Protein AF-A0A2V8IUY5-F1 (afdb_monomer)

Solvent-accessible surface area (backbone atoms only — not comparable to full-atom values): 7326 Å² total; per-residue (Å²): 139,86,82,85,80,84,82,80,78,82,80,80,78,81,75,78,75,78,67,73,81,77,71,62,91,75,70,28,69,65,61,50,50,18,51,54,32,40,75,74,61,25,23,62,63,15,31,58,51,40,50,48,51,54,55,51,47,74,69,44,96,63,40,82,79,41,51,52,53,85,43,45,72,60,49,59,52,47,42,54,53,26,52,52,52,39,51,47,53,52,51,51,45,51,55,34,48,51,52,47,75,44,100,60,58,69,72,59,32,52,53,28,49,54,52,44,50,49,55,47,59,51,73,103

pLDDT: mean 84.73, std 16.46, range [41.88, 97.94]

Nearest PDB structures (foldseek):
  7udc-assembly1_B  TM=4.310E-01  e=6.686E+00  Rattus norvegicus
  6new-assembly1_A  TM=4.249E-01  e=5.987E+00  Homo sapiens

Mean predicted aligned error: 11.83 Å

Secondary structure (DSSP, 8-state):
-PPPPP------------------S---HHHHHHHHHHHTT-HHHHHHHHHHHHHHHHT-SSGGGSGGGGGHHHHHHHHHHHHHHHHHHHHHHHHHHHHHHSS--HHHHHHHHHHHHHHHHHT-

Structure (mmCIF, N/CA/C/O backbone):
data_AF-A0A2V8IUY5-F1
#
_entry.id   AF-A0A2V8IUY5-F1
#
loop_
_atom_site.group_PDB
_atom_site.id
_atom_site.type_symbol
_atom_site.label_atom_id
_atom_site.label_alt_id
_atom_site.label_comp_id
_atom_site.label_asym_id
_atom_site.label_entity_id
_atom_site.label_seq_id
_atom_site.pdbx_PDB_ins_code
_atom_site.Cartn_x
_atom_site.Cartn_y
_atom_site.Cartn_z
_atom_site.occupancy
_atom_site.B_iso_or_equiv
_atom_site.auth_seq_id
_atom_site.auth_comp_id
_atom_site.auth_asym_id
_atom_site.auth_atom_id
_atom_site.pdbx_PDB_model_num
ATOM 1 N N . MET A 1 1 ? 37.165 -8.315 61.642 1.00 41.88 1 MET A N 1
ATOM 2 C CA . MET A 1 1 ? 37.738 -8.155 60.287 1.00 41.88 1 MET A CA 1
ATOM 3 C C . MET A 1 1 ? 36.641 -8.475 59.278 1.00 41.88 1 MET A C 1
ATOM 5 O O . MET A 1 1 ? 36.201 -9.613 59.228 1.00 41.88 1 MET A O 1
ATOM 9 N N . ARG A 1 2 ? 36.092 -7.460 58.594 1.00 44.38 2 ARG A N 1
ATOM 10 C CA . ARG A 1 2 ? 34.993 -7.596 57.619 1.00 44.38 2 ARG A CA 1
ATOM 11 C C . ARG A 1 2 ? 35.588 -7.549 56.211 1.00 44.38 2 ARG A C 1
ATOM 13 O O . ARG A 1 2 ? 36.216 -6.560 55.856 1.00 44.38 2 ARG A O 1
ATOM 20 N N . THR A 1 3 ? 35.414 -8.615 55.441 1.00 48.47 3 THR A N 1
ATOM 21 C CA . THR A 1 3 ? 35.823 -8.717 54.032 1.00 48.47 3 THR A CA 1
ATOM 22 C C . THR A 1 3 ? 34.779 -8.049 53.126 1.00 48.47 3 THR A C 1
ATOM 24 O O . THR A 1 3 ? 33.597 -8.390 53.251 1.00 48.47 3 THR A O 1
ATOM 27 N N . PRO A 1 4 ? 35.149 -7.135 52.213 1.00 56.50 4 PRO A N 1
ATOM 28 C CA . PRO A 1 4 ? 34.205 -6.556 51.263 1.00 56.50 4 PRO A CA 1
ATOM 29 C C . PRO A 1 4 ? 33.989 -7.501 50.070 1.00 56.50 4 PRO A C 1
ATOM 31 O O . PRO A 1 4 ? 34.943 -8.009 49.485 1.00 56.50 4 PRO A O 1
ATOM 34 N N . ARG A 1 5 ? 32.724 -7.742 49.708 1.00 58.31 5 ARG A N 1
ATOM 35 C CA . ARG A 1 5 ? 32.342 -8.409 48.452 1.00 58.31 5 ARG A CA 1
ATOM 36 C C . ARG A 1 5 ? 32.335 -7.363 47.328 1.00 58.31 5 ARG A C 1
ATOM 38 O O . ARG A 1 5 ? 31.675 -6.341 47.513 1.00 58.31 5 ARG A O 1
ATOM 45 N N . PRO A 1 6 ? 33.006 -7.580 46.184 1.00 53.72 6 PRO A N 1
ATOM 46 C CA . PRO A 1 6 ? 32.884 -6.673 45.053 1.00 53.72 6 PRO A CA 1
ATOM 47 C C . PRO A 1 6 ? 31.547 -6.919 44.341 1.00 53.72 6 PRO A C 1
ATOM 49 O O . PRO A 1 6 ? 31.244 -8.032 43.914 1.00 53.72 6 PRO A O 1
ATOM 52 N N . LEU A 1 7 ? 30.734 -5.868 44.247 1.00 55.19 7 LEU A N 1
ATOM 53 C CA . LEU A 1 7 ? 29.552 -5.812 43.393 1.00 55.19 7 LEU A CA 1
ATOM 54 C C . LEU A 1 7 ? 30.027 -5.801 41.936 1.00 55.19 7 LEU A C 1
ATOM 56 O O . LEU A 1 7 ? 30.515 -4.786 41.445 1.00 55.19 7 LEU A O 1
ATOM 60 N N . ILE A 1 8 ? 29.911 -6.937 41.252 1.00 55.06 8 ILE A N 1
ATOM 61 C CA . ILE A 1 8 ? 30.069 -7.006 39.800 1.00 55.06 8 ILE A CA 1
ATOM 62 C C . ILE A 1 8 ? 28.773 -6.454 39.200 1.00 55.06 8 ILE A C 1
ATOM 64 O O . ILE A 1 8 ? 27.743 -7.125 39.193 1.00 55.06 8 ILE A O 1
ATOM 68 N N . GLY A 1 9 ? 28.816 -5.195 38.764 1.00 52.03 9 GLY A N 1
ATOM 69 C CA . GLY A 1 9 ? 27.762 -4.586 37.962 1.00 52.03 9 GLY A CA 1
ATOM 70 C C . GLY A 1 9 ? 27.720 -5.252 36.590 1.00 52.03 9 GLY A C 1
ATOM 71 O O . GLY A 1 9 ? 28.684 -5.185 35.832 1.00 52.03 9 GLY A O 1
ATOM 72 N N . LEU A 1 10 ? 26.613 -5.926 36.290 1.00 51.91 10 LEU A N 1
ATOM 73 C CA . LEU A 1 10 ? 26.347 -6.523 34.989 1.00 51.91 10 LEU A CA 1
ATOM 74 C C . LEU A 1 10 ? 25.885 -5.416 34.029 1.00 51.91 10 LEU A C 1
ATOM 76 O O . LEU A 1 10 ? 24.712 -5.048 34.003 1.00 51.91 10 LEU A O 1
ATOM 80 N N . SER A 1 11 ? 26.818 -4.854 33.266 1.00 56.59 11 SER A N 1
ATOM 81 C CA . SER A 1 11 ? 26.527 -3.906 32.190 1.00 56.59 11 SER A CA 1
ATOM 82 C C . SER A 1 11 ? 25.904 -4.655 31.008 1.00 56.59 11 SER A C 1
ATOM 84 O O . SER A 1 11 ? 26.617 -5.212 30.176 1.00 56.59 11 SER A O 1
ATOM 86 N N . LEU A 1 12 ? 24.572 -4.700 30.930 1.00 55.16 12 LEU A N 1
ATOM 87 C CA . LEU A 1 12 ? 23.868 -5.225 29.761 1.00 55.16 12 LEU A CA 1
ATOM 88 C C . LEU A 1 12 ? 23.893 -4.160 28.651 1.00 55.16 12 LEU A C 1
ATOM 90 O O . LEU A 1 12 ? 23.024 -3.294 28.579 1.00 55.16 12 LEU A O 1
ATOM 94 N N . ALA A 1 13 ? 24.926 -4.189 27.808 1.00 57.94 13 ALA A N 1
ATOM 95 C CA . ALA A 1 13 ? 24.953 -3.408 26.579 1.00 57.94 13 ALA A CA 1
ATOM 96 C C . ALA A 1 13 ? 23.939 -4.016 25.600 1.00 57.94 13 ALA A C 1
ATOM 98 O O . ALA A 1 13 ? 24.201 -5.039 24.966 1.00 57.94 13 ALA A O 1
ATOM 99 N N . LEU A 1 14 ? 22.759 -3.403 25.507 1.00 56.69 14 LEU A N 1
ATOM 100 C CA . LEU A 1 14 ? 21.760 -3.732 24.499 1.00 56.69 14 LEU A CA 1
ATOM 101 C C . LEU A 1 14 ? 22.267 -3.209 23.146 1.00 56.69 14 LEU A C 1
ATOM 103 O O . LEU A 1 14 ? 21.966 -2.090 22.734 1.00 56.69 14 LEU A O 1
ATOM 107 N N . GLY A 1 15 ? 23.110 -3.998 22.483 1.00 54.31 15 GLY A N 1
ATOM 108 C CA . GLY A 1 15 ? 23.457 -3.775 21.088 1.00 54.31 15 GLY A CA 1
ATOM 109 C C . GLY A 1 15 ? 22.208 -3.986 20.244 1.00 54.31 15 GLY A C 1
ATOM 110 O O . GLY A 1 15 ? 21.876 -5.118 19.906 1.00 54.31 15 GLY A O 1
ATOM 111 N N . LEU A 1 16 ? 21.498 -2.903 19.926 1.00 59.91 16 LEU A N 1
ATOM 112 C CA . LEU A 1 16 ? 20.555 -2.888 18.815 1.00 59.91 16 LEU A CA 1
ATOM 113 C C . LEU A 1 16 ? 21.377 -3.156 17.556 1.00 59.91 16 LEU A C 1
ATOM 115 O O . LEU A 1 16 ? 21.991 -2.248 16.997 1.00 59.91 16 LEU A O 1
ATOM 119 N N . ALA A 1 17 ? 21.444 -4.422 17.149 1.00 58.34 17 ALA A N 1
ATOM 120 C CA . ALA A 1 17 ? 21.877 -4.775 15.815 1.00 58.34 17 ALA A CA 1
ATOM 121 C C . ALA A 1 17 ? 20.887 -4.108 14.856 1.00 58.34 17 ALA A C 1
ATOM 123 O O . ALA A 1 17 ? 19.775 -4.592 14.647 1.00 58.34 17 ALA A O 1
ATOM 124 N N . VAL A 1 18 ? 21.276 -2.950 14.323 1.00 59.09 18 VAL A N 1
ATOM 125 C CA . VAL A 1 18 ? 20.658 -2.393 13.127 1.00 59.09 18 VAL A CA 1
ATOM 126 C C . VAL A 1 18 ? 21.050 -3.355 12.018 1.00 59.09 18 VAL A C 1
ATOM 128 O O . VAL A 1 18 ? 22.107 -3.225 11.404 1.00 59.09 18 VAL A O 1
ATOM 131 N N . TYR A 1 19 ? 20.238 -4.392 11.828 1.00 54.38 19 TYR A N 1
ATOM 132 C CA . TYR A 1 19 ? 20.276 -5.135 10.585 1.00 54.38 19 TYR A CA 1
ATOM 133 C C . TYR A 1 19 ? 19.972 -4.104 9.500 1.00 54.38 19 TYR A C 1
ATOM 135 O O . TYR A 1 19 ? 18.945 -3.423 9.613 1.00 54.38 19 TYR A O 1
ATOM 143 N N . PRO A 1 20 ? 20.845 -3.914 8.492 1.00 53.94 20 PRO A N 1
ATOM 144 C CA . PRO A 1 20 ? 20.412 -3.181 7.318 1.00 53.94 20 PRO A CA 1
ATOM 145 C C . PRO A 1 20 ? 19.115 -3.853 6.880 1.00 53.94 20 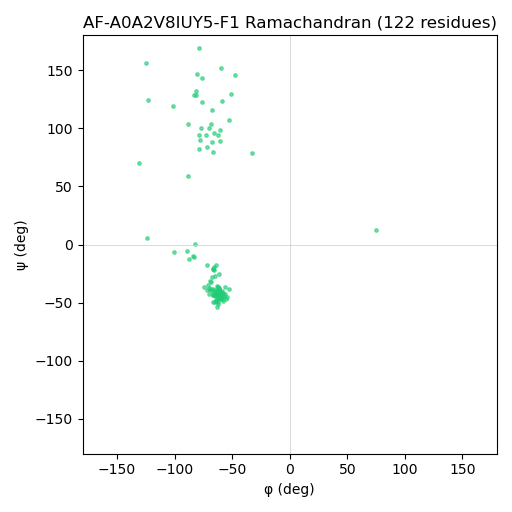PRO A C 1
ATOM 147 O O . PRO A 1 20 ? 19.057 -5.085 6.826 1.00 53.94 20 PRO A O 1
ATOM 150 N N . ALA A 1 21 ? 18.060 -3.067 6.655 1.00 54.34 21 ALA A N 1
ATOM 151 C CA . ALA A 1 21 ? 16.920 -3.579 5.921 1.00 54.34 21 ALA A CA 1
ATOM 152 C C . ALA A 1 21 ? 17.531 -4.142 4.640 1.00 54.34 21 ALA A C 1
ATOM 154 O O . ALA A 1 21 ? 18.085 -3.386 3.841 1.00 54.34 21 ALA A O 1
ATOM 155 N N . MET A 1 22 ? 17.577 -5.470 4.526 1.00 46.47 22 MET A N 1
ATOM 156 C CA . MET A 1 22 ? 17.973 -6.138 3.303 1.00 46.47 22 MET A CA 1
ATOM 157 C C . MET A 1 22 ? 16.868 -5.801 2.309 1.00 46.47 22 MET A C 1
ATOM 159 O O . MET A 1 22 ? 15.958 -6.591 2.086 1.00 46.47 22 MET A O 1
ATOM 163 N N . GLY A 1 23 ? 16.926 -4.597 1.741 1.00 53.16 23 GLY A N 1
ATOM 164 C CA . GLY A 1 23 ? 16.452 -4.379 0.395 1.00 53.16 23 GLY A CA 1
ATOM 165 C C . GLY A 1 23 ? 17.322 -5.295 -0.441 1.00 53.16 23 GLY A C 1
ATOM 166 O O . GLY A 1 23 ? 18.433 -4.923 -0.814 1.00 53.16 23 GLY A O 1
ATOM 167 N N . GLY A 1 24 ? 16.876 -6.543 -0.619 1.00 61.62 24 GLY A N 1
ATOM 168 C CA . GLY A 1 24 ? 17.396 -7.385 -1.687 1.00 61.62 24 GLY A CA 1
ATOM 169 C C . GLY A 1 24 ? 17.392 -6.552 -2.960 1.00 61.62 24 GLY A C 1
ATOM 170 O O . GLY A 1 24 ? 16.541 -5.683 -3.073 1.00 61.62 24 GLY A O 1
ATOM 171 N N . ASP A 1 25 ? 18.381 -6.772 -3.823 1.00 79.44 25 ASP A N 1
ATOM 172 C CA . ASP A 1 25 ? 18.736 -5.979 -5.007 1.00 79.44 25 ASP A CA 1
ATOM 173 C C . ASP A 1 25 ? 17.526 -5.325 -5.720 1.00 79.44 25 ASP A C 1
ATOM 175 O O . ASP A 1 25 ? 16.997 -5.838 -6.708 1.00 79.44 25 ASP A O 1
ATOM 179 N N . LEU A 1 26 ? 17.042 -4.212 -5.158 1.00 87.56 26 LEU A N 1
ATOM 180 C CA . LEU A 1 26 ? 15.824 -3.530 -5.568 1.00 87.56 26 LEU A CA 1
ATOM 181 C C . LEU A 1 26 ? 16.263 -2.566 -6.652 1.00 87.56 26 LEU A C 1
ATOM 183 O O . LEU A 1 26 ? 16.908 -1.551 -6.391 1.00 87.56 26 LEU A O 1
ATOM 187 N N . ARG A 1 27 ? 15.968 -2.962 -7.882 1.00 91.50 27 ARG A N 1
ATOM 188 C CA . ARG A 1 27 ? 16.489 -2.337 -9.101 1.00 91.50 27 ARG A CA 1
ATOM 189 C C . ARG A 1 27 ? 15.492 -1.391 -9.745 1.00 91.50 27 ARG A C 1
ATOM 191 O O . ARG A 1 27 ? 15.860 -0.701 -10.687 1.00 91.50 27 ARG A O 1
ATOM 198 N N . ASP A 1 28 ? 14.272 -1.355 -9.223 1.00 95.75 28 ASP A N 1
ATOM 199 C CA . ASP A 1 28 ? 13.208 -0.495 -9.702 1.00 95.75 28 ASP A CA 1
ATOM 200 C C . ASP A 1 28 ? 12.689 0.402 -8.573 1.00 95.75 28 ASP A C 1
ATOM 202 O O . ASP A 1 28 ? 12.317 -0.069 -7.493 1.00 95.75 28 ASP A O 1
ATOM 206 N N . LEU A 1 29 ? 12.713 1.714 -8.816 1.00 95.25 29 LEU A N 1
ATOM 207 C CA . LEU A 1 29 ? 12.328 2.717 -7.825 1.00 95.25 29 LEU A CA 1
ATOM 208 C C . LEU A 1 29 ? 10.819 2.697 -7.561 1.00 95.25 29 LEU A C 1
ATOM 210 O O . LEU A 1 29 ? 10.408 2.802 -6.406 1.00 95.25 29 LEU A O 1
ATOM 214 N N . TYR A 1 30 ? 10.007 2.569 -8.610 1.00 95.94 30 TYR A N 1
ATOM 215 C CA . TYR A 1 30 ? 8.553 2.675 -8.511 1.00 95.94 30 TYR A CA 1
ATOM 216 C C . TYR A 1 30 ? 7.940 1.427 -7.873 1.00 95.94 30 TYR A C 1
ATOM 218 O O . TYR A 1 30 ? 7.051 1.539 -7.024 1.00 95.94 30 TYR A O 1
ATOM 226 N N . PHE A 1 31 ? 8.496 0.249 -8.161 1.00 96.69 31 PHE A N 1
ATOM 227 C CA . PHE A 1 31 ? 8.198 -0.974 -7.424 1.00 96.69 31 PHE A CA 1
ATOM 228 C C . PHE A 1 31 ? 8.538 -0.818 -5.939 1.00 96.69 31 PHE A C 1
ATOM 230 O O . PHE A 1 31 ? 7.712 -1.106 -5.072 1.00 96.69 31 PHE A O 1
ATOM 237 N N . GLY A 1 32 ? 9.723 -0.281 -5.638 1.00 96.00 32 GLY A N 1
ATOM 238 C CA . GLY A 1 32 ? 10.137 0.039 -4.274 1.00 96.00 32 GLY A CA 1
ATOM 239 C C . GLY A 1 32 ? 9.184 0.979 -3.541 1.00 96.00 32 GLY A C 1
ATOM 240 O O . GLY A 1 32 ? 8.866 0.763 -2.371 1.00 96.00 32 GLY A O 1
ATOM 241 N N . GLU A 1 33 ? 8.710 2.015 -4.227 1.00 96.44 33 GLU A N 1
ATOM 242 C CA . GLU A 1 33 ? 7.761 2.979 -3.677 1.00 96.44 33 GLU A CA 1
ATOM 243 C C . GLU A 1 33 ? 6.397 2.334 -3.391 1.00 96.44 33 GLU A C 1
ATOM 245 O O . GLU A 1 33 ? 5.808 2.575 -2.333 1.00 96.44 33 GLU A O 1
ATOM 250 N N . ALA A 1 34 ? 5.911 1.464 -4.279 1.00 97.12 34 ALA A N 1
ATOM 251 C CA . ALA A 1 34 ? 4.686 0.713 -4.033 1.00 97.12 34 ALA A CA 1
ATOM 252 C C . ALA A 1 34 ? 4.813 -0.208 -2.805 1.00 97.12 34 ALA A C 1
ATOM 254 O O . ALA A 1 34 ? 3.936 -0.195 -1.936 1.00 97.12 34 ALA A O 1
ATOM 255 N N . LEU A 1 35 ? 5.929 -0.939 -2.677 1.00 95.94 35 LEU A N 1
ATOM 256 C CA . LEU A 1 35 ? 6.222 -1.760 -1.494 1.00 95.94 35 LEU A CA 1
ATOM 257 C C . LEU A 1 35 ? 6.292 -0.915 -0.215 1.00 95.94 35 LEU A C 1
ATOM 259 O O . LEU A 1 35 ? 5.761 -1.313 0.823 1.00 95.94 35 LEU A O 1
ATOM 263 N N . TYR A 1 36 ? 6.901 0.271 -0.286 1.00 94.94 36 TYR A N 1
ATOM 264 C CA . TYR A 1 36 ? 6.966 1.198 0.841 1.00 94.94 36 TYR A CA 1
ATOM 265 C C . TYR A 1 36 ? 5.568 1.585 1.342 1.00 94.94 36 TYR A C 1
ATOM 267 O O . TYR A 1 36 ? 5.302 1.478 2.542 1.00 94.94 36 TYR A O 1
ATOM 275 N N . HIS A 1 37 ? 4.656 1.970 0.444 1.00 93.50 37 HIS A N 1
ATOM 276 C CA . HIS A 1 37 ? 3.272 2.289 0.811 1.00 93.50 37 HIS A CA 1
ATOM 277 C C . HIS A 1 37 ? 2.524 1.076 1.377 1.00 93.50 37 HIS A C 1
ATOM 279 O O . HIS A 1 37 ? 1.816 1.198 2.382 1.00 93.50 37 HIS A O 1
ATOM 285 N N . ALA A 1 38 ? 2.727 -0.109 0.797 1.00 93.25 38 ALA A N 1
ATOM 286 C CA . ALA A 1 38 ? 2.126 -1.338 1.302 1.00 93.25 38 ALA A CA 1
ATOM 287 C C . ALA A 1 38 ? 2.587 -1.655 2.734 1.00 93.25 38 ALA A C 1
ATOM 289 O O . ALA A 1 38 ? 1.760 -1.969 3.590 1.00 93.25 38 ALA A O 1
ATOM 290 N N . TRP A 1 39 ? 3.875 -1.478 3.050 1.00 92.31 39 TRP A N 1
ATOM 291 C CA . TRP A 1 39 ? 4.389 -1.650 4.415 1.00 92.31 39 TRP A CA 1
ATOM 292 C C . TRP A 1 39 ? 3.843 -0.629 5.422 1.00 92.31 39 TRP A C 1
ATOM 294 O O . TRP A 1 39 ? 3.817 -0.918 6.618 1.00 92.31 39 TRP A O 1
ATOM 304 N N . GLN A 1 40 ? 3.362 0.532 4.967 1.00 89.38 40 GLN A N 1
ATOM 305 C CA . GLN A 1 40 ? 2.623 1.486 5.808 1.00 89.38 40 GLN A CA 1
ATOM 306 C C . GLN A 1 40 ? 1.129 1.133 5.955 1.00 89.38 40 GLN A C 1
ATOM 308 O O . GLN A 1 40 ? 0.386 1.846 6.632 1.00 89.38 40 GLN A O 1
ATOM 313 N N . GLY A 1 41 ? 0.665 0.043 5.335 1.00 86.75 41 GLY A N 1
ATOM 314 C CA . GLY A 1 41 ? -0.745 -0.348 5.290 1.00 86.75 41 GLY A CA 1
ATOM 315 C C . GLY A 1 41 ? -1.589 0.491 4.325 1.00 86.75 41 GLY A C 1
ATOM 316 O O . GLY A 1 41 ? -2.818 0.428 4.367 1.00 86.75 41 GLY A O 1
ATOM 317 N N . GLN A 1 42 ? -0.954 1.280 3.454 1.00 89.50 42 GLN A N 1
ATOM 318 C CA . GLN A 1 42 ? -1.611 2.137 2.464 1.00 89.50 42 GLN A CA 1
ATOM 319 C C . GLN A 1 42 ? -1.859 1.352 1.170 1.00 89.50 42 GLN A C 1
ATOM 321 O O . GLN A 1 42 ? -1.372 1.695 0.096 1.00 89.50 42 GLN A O 1
ATOM 326 N N . TYR A 1 43 ? -2.608 0.252 1.273 1.00 89.62 43 TYR A N 1
ATOM 327 C CA . TYR A 1 43 ? -2.760 -0.708 0.174 1.00 89.62 43 TYR A CA 1
ATOM 328 C C . TYR A 1 43 ? -3.465 -0.148 -1.058 1.00 89.62 43 TYR A C 1
ATOM 330 O O . TYR A 1 43 ? -3.225 -0.628 -2.157 1.00 89.62 43 TYR A O 1
ATOM 338 N N . PHE A 1 44 ? -4.327 0.861 -0.898 1.00 89.06 44 PHE A N 1
ATOM 339 C CA . PHE A 1 44 ? -4.940 1.523 -2.049 1.00 89.06 44 PHE A CA 1
ATOM 340 C C . PHE A 1 44 ? -3.902 2.292 -2.868 1.00 89.06 44 PHE A C 1
ATOM 342 O O . PHE A 1 44 ? -3.821 2.095 -4.076 1.00 89.06 44 PHE A O 1
ATOM 349 N N . ASP A 1 45 ? -3.082 3.104 -2.198 1.00 91.81 45 ASP A N 1
ATOM 350 C CA . ASP A 1 45 ? -2.021 3.883 -2.837 1.00 91.81 45 ASP A CA 1
ATOM 351 C C . ASP A 1 45 ? -0.971 2.955 -3.459 1.00 91.81 45 ASP A C 1
ATOM 353 O O . ASP A 1 45 ? -0.565 3.149 -4.604 1.00 91.81 45 ASP A O 1
ATOM 357 N N . ALA A 1 46 ? -0.574 1.905 -2.731 1.00 95.25 46 ALA A N 1
ATOM 358 C CA . ALA A 1 46 ? 0.350 0.886 -3.223 1.00 95.25 46 ALA A CA 1
ATOM 359 C C . ALA A 1 46 ? -0.186 0.172 -4.474 1.00 95.25 46 ALA A C 1
ATOM 361 O O . ALA A 1 46 ? 0.539 0.041 -5.460 1.00 95.25 46 ALA A O 1
ATOM 362 N N . LEU A 1 47 ? -1.461 -0.239 -4.454 1.00 94.62 47 LEU A N 1
ATOM 363 C CA . LEU A 1 47 ? -2.124 -0.893 -5.581 1.00 94.62 47 LEU A CA 1
ATOM 364 C C . LEU A 1 47 ? -2.187 0.022 -6.804 1.00 94.62 47 LEU A C 1
ATOM 366 O O . LEU A 1 47 ? -1.793 -0.398 -7.884 1.00 94.62 47 LEU A O 1
ATOM 370 N N . GLN A 1 48 ? -2.642 1.268 -6.646 1.00 94.69 48 GLN A N 1
ATOM 371 C CA . GLN A 1 48 ? -2.755 2.203 -7.769 1.00 94.69 48 GLN A CA 1
ATOM 372 C C . GLN A 1 48 ? -1.410 2.461 -8.449 1.00 94.69 48 GLN A C 1
ATOM 374 O O . GLN A 1 48 ? -1.333 2.481 -9.679 1.00 94.69 48 GLN A O 1
ATOM 379 N N . ARG A 1 49 ? -0.353 2.648 -7.653 1.00 96.12 49 ARG A N 1
ATOM 380 C CA . ARG A 1 49 ? 1.004 2.854 -8.166 1.00 96.12 49 ARG A CA 1
ATOM 381 C C . ARG A 1 49 ? 1.488 1.623 -8.924 1.00 96.12 49 ARG A C 1
ATOM 383 O O . ARG A 1 49 ? 1.848 1.739 -10.090 1.00 96.12 49 ARG A O 1
ATOM 390 N N . LEU A 1 50 ? 1.442 0.449 -8.295 1.00 97.62 50 LEU A N 1
ATOM 391 C CA . LEU A 1 50 ? 2.020 -0.752 -8.893 1.00 97.62 50 LEU A CA 1
ATOM 392 C C . LEU A 1 50 ? 1.234 -1.260 -10.106 1.00 97.62 50 LEU A C 1
ATOM 394 O O . LEU A 1 50 ? 1.845 -1.688 -11.080 1.00 97.62 50 LEU A O 1
ATOM 398 N N . ASP A 1 51 ? -0.098 -1.172 -10.082 1.00 97.06 51 ASP A N 1
ATOM 399 C CA . ASP A 1 51 ? -0.940 -1.538 -11.228 1.00 97.06 51 ASP A CA 1
ATOM 400 C C . ASP A 1 51 ? -0.645 -0.642 -12.443 1.00 97.06 51 ASP A C 1
ATOM 402 O O . ASP A 1 51 ? -0.572 -1.123 -13.574 1.00 97.06 51 ASP A O 1
ATOM 406 N N . THR A 1 52 ? -0.368 0.647 -12.205 1.00 96.44 52 THR A N 1
ATOM 407 C CA . THR A 1 52 ? 0.052 1.579 -13.261 1.00 96.44 52 THR A CA 1
ATOM 408 C C . THR A 1 52 ? 1.401 1.175 -13.855 1.00 96.44 52 THR A C 1
ATOM 410 O O . THR A 1 52 ? 1.511 1.077 -15.076 1.00 96.44 52 THR A O 1
ATOM 413 N N . GLU A 1 53 ? 2.406 0.886 -13.025 1.00 97.12 53 GLU A N 1
ATOM 414 C CA . GLU A 1 53 ? 3.729 0.446 -13.497 1.00 97.12 53 GLU A CA 1
ATOM 415 C C . GLU A 1 53 ? 3.654 -0.861 -14.297 1.00 97.12 53 GLU A C 1
ATOM 417 O O . GLU A 1 53 ? 4.194 -0.951 -15.399 1.00 97.12 53 GLU A O 1
ATOM 422 N N . VAL A 1 54 ? 2.908 -1.857 -13.805 1.00 97.94 54 VAL A N 1
ATOM 423 C CA . VAL A 1 54 ? 2.710 -3.134 -14.512 1.00 97.94 54 VAL A CA 1
ATOM 424 C C . VAL A 1 54 ? 1.993 -2.919 -15.849 1.00 97.94 54 VAL A C 1
ATOM 426 O O . VAL A 1 54 ? 2.366 -3.525 -16.859 1.00 97.94 54 VAL A O 1
ATOM 429 N N . ALA A 1 55 ? 0.978 -2.051 -15.891 1.00 97.38 55 ALA A N 1
ATOM 430 C CA . ALA A 1 55 ? 0.279 -1.721 -17.129 1.00 97.38 55 ALA A CA 1
ATOM 431 C C . ALA A 1 55 ? 1.193 -1.006 -18.137 1.00 97.38 55 ALA A C 1
ATOM 433 O O . ALA A 1 55 ? 1.167 -1.347 -19.322 1.00 97.38 55 ALA A O 1
ATOM 434 N N . MET A 1 56 ? 2.016 -0.057 -17.677 1.00 96.12 56 MET A N 1
ATOM 435 C CA . MET A 1 56 ? 2.984 0.648 -18.521 1.00 96.12 56 MET A CA 1
ATOM 436 C C . MET A 1 56 ? 4.040 -0.308 -19.074 1.00 96.12 56 MET A C 1
ATOM 438 O O . MET A 1 56 ? 4.238 -0.340 -20.288 1.00 96.12 56 MET A O 1
ATOM 442 N N . TYR A 1 57 ? 4.640 -1.143 -18.223 1.00 97.69 57 TYR A N 1
ATOM 443 C CA . TYR A 1 57 ? 5.632 -2.145 -18.617 1.00 97.69 57 TYR A CA 1
ATOM 444 C C . TYR A 1 57 ? 5.110 -3.082 -19.714 1.00 97.69 57 TYR A C 1
ATOM 446 O O . TYR A 1 57 ? 5.782 -3.305 -20.721 1.00 97.69 57 TYR A O 1
ATOM 454 N N . ARG A 1 58 ? 3.875 -3.586 -19.575 1.00 95.94 58 ARG A N 1
ATOM 455 C CA . ARG A 1 58 ? 3.239 -4.457 -20.585 1.00 95.94 58 ARG A CA 1
ATOM 456 C C . ARG A 1 58 ? 2.961 -3.748 -21.915 1.00 95.94 58 ARG A C 1
ATOM 458 O O . ARG A 1 58 ? 2.741 -4.423 -22.918 1.00 95.94 58 ARG A O 1
ATOM 465 N N . GLY A 1 59 ? 2.924 -2.417 -21.916 1.00 97.12 59 GLY A N 1
ATOM 466 C CA . GLY A 1 59 ? 2.728 -1.594 -23.107 1.00 97.12 59 GLY A CA 1
ATOM 467 C C . GLY A 1 59 ? 4.018 -1.219 -23.838 1.00 97.12 59 GLY A C 1
ATOM 468 O O . GLY A 1 59 ? 3.933 -0.593 -24.893 1.00 97.12 59 GLY A O 1
ATOM 469 N N . LEU A 1 60 ? 5.193 -1.560 -23.299 1.00 97.25 60 LEU A N 1
ATOM 470 C CA . LEU A 1 60 ? 6.478 -1.259 -23.929 1.00 97.25 60 LEU A CA 1
ATOM 471 C C . LEU A 1 60 ? 6.762 -2.203 -25.102 1.00 97.25 60 LEU A C 1
ATOM 473 O O . LEU A 1 60 ? 6.512 -3.403 -25.025 1.00 97.25 60 LEU A O 1
ATOM 477 N N . ASP A 1 61 ? 7.376 -1.667 -26.159 1.00 97.94 61 ASP A N 1
ATOM 478 C CA . ASP A 1 61 ? 7.864 -2.474 -27.287 1.00 97.94 61 ASP A CA 1
ATOM 479 C C . ASP A 1 61 ? 9.071 -3.349 -26.896 1.00 97.94 61 ASP A C 1
ATOM 481 O O . ASP A 1 61 ? 9.261 -4.429 -27.451 1.00 97.94 61 ASP A O 1
ATOM 485 N N . GLN A 1 62 ? 9.899 -2.869 -25.958 1.00 97.19 62 GLN A N 1
ATOM 486 C CA . GLN A 1 62 ? 11.108 -3.534 -25.441 1.00 97.19 62 GLN A CA 1
ATOM 487 C C . GLN A 1 62 ? 11.099 -3.528 -23.902 1.00 97.19 62 GLN A C 1
ATOM 489 O O . GLN A 1 62 ? 11.863 -2.781 -23.280 1.00 97.19 62 GLN A O 1
ATOM 494 N N . PRO A 1 63 ? 10.203 -4.302 -23.266 1.00 96.06 63 PRO A N 1
ATOM 495 C CA . PRO A 1 63 ? 10.048 -4.317 -21.813 1.00 96.06 63 PRO A CA 1
ATOM 496 C C . PRO A 1 63 ? 11.314 -4.772 -21.070 1.00 96.06 63 PRO A C 1
ATOM 498 O O . PRO A 1 63 ? 11.540 -4.371 -19.937 1.00 96.06 63 PRO A O 1
ATOM 501 N 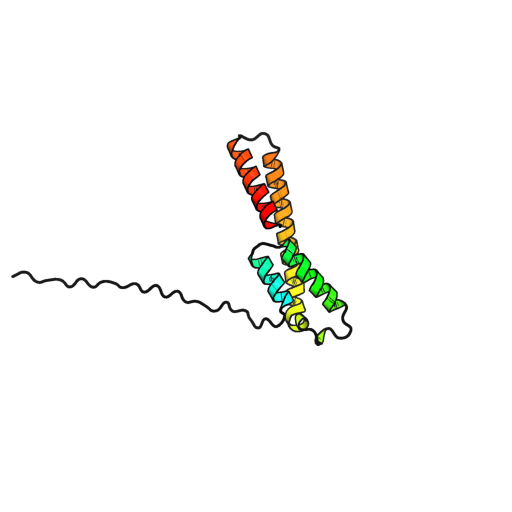N . GLU A 1 64 ? 12.186 -5.558 -21.699 1.00 96.44 64 GLU A N 1
ATOM 502 C CA . GLU A 1 64 ? 13.449 -6.038 -21.125 1.00 96.44 64 GLU A CA 1
ATOM 503 C C . GLU A 1 64 ? 14.479 -4.943 -20.803 1.00 96.44 64 GLU A C 1
ATOM 505 O O . GLU A 1 64 ? 15.424 -5.190 -20.051 1.00 96.44 64 GLU A O 1
ATOM 510 N N . LEU A 1 65 ? 14.317 -3.746 -21.374 1.00 96.31 65 LEU A N 1
ATOM 511 C CA . LEU A 1 65 ? 15.171 -2.590 -21.091 1.00 96.31 65 LEU A CA 1
ATOM 512 C C . LEU A 1 65 ? 14.688 -1.779 -19.883 1.00 96.31 65 LEU A C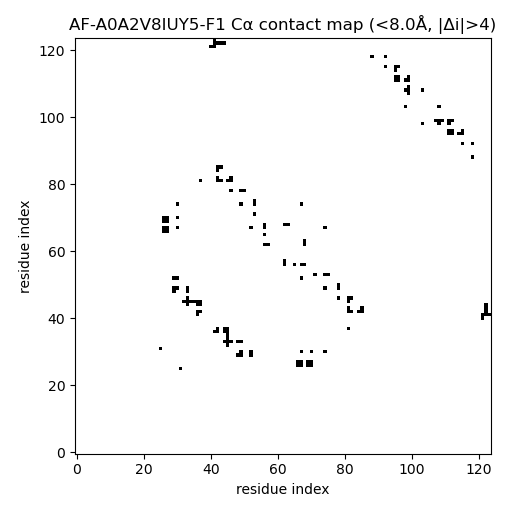 1
ATOM 514 O O . LEU A 1 65 ? 15.419 -0.910 -19.404 1.00 96.31 65 LEU A O 1
ATOM 518 N N . ASP A 1 66 ? 13.475 -2.047 -19.409 1.00 96.38 66 ASP A N 1
ATOM 519 C CA . ASP A 1 66 ? 12.876 -1.368 -18.271 1.00 96.38 66 ASP A CA 1
ATOM 520 C C . ASP A 1 66 ? 13.399 -1.935 -16.941 1.00 96.38 66 ASP A C 1
ATOM 522 O O . ASP A 1 66 ? 13.692 -3.127 -16.812 1.00 96.38 66 ASP A O 1
ATOM 526 N N . THR A 1 67 ? 13.529 -1.088 -15.921 1.00 96.06 67 THR A N 1
ATOM 527 C CA . THR A 1 67 ? 14.022 -1.510 -14.604 1.00 96.06 67 THR A CA 1
ATOM 528 C C . THR A 1 67 ? 13.057 -2.450 -13.886 1.00 96.06 67 THR A C 1
ATOM 530 O O . THR A 1 67 ? 13.514 -3.329 -13.143 1.00 96.06 67 THR A O 1
ATOM 533 N N . LEU A 1 68 ? 11.752 -2.355 -14.163 1.00 96.62 68 LEU A N 1
ATOM 534 C CA . LEU A 1 68 ? 10.740 -3.264 -13.634 1.00 96.62 68 LEU A CA 1
ATOM 535 C C . LEU A 1 68 ? 10.907 -4.685 -14.182 1.00 96.62 68 LEU A C 1
ATOM 537 O O . LEU A 1 68 ? 10.483 -5.629 -13.522 1.00 96.62 68 LEU A O 1
ATOM 541 N N . HIS A 1 69 ? 11.587 -4.883 -15.320 1.00 97.12 69 HIS A N 1
ATOM 542 C CA . HIS A 1 69 ? 11.836 -6.216 -15.885 1.00 97.12 69 HIS A CA 1
ATOM 543 C C . HIS A 1 69 ? 12.468 -7.181 -14.874 1.00 97.12 69 HIS A C 1
ATOM 545 O O . HIS A 1 69 ? 12.106 -8.356 -14.814 1.00 97.12 69 HIS A O 1
ATOM 551 N N . TYR A 1 70 ? 13.380 -6.681 -14.033 1.00 95.50 70 TYR A N 1
ATOM 552 C CA . TYR A 1 70 ? 14.041 -7.484 -12.999 1.00 95.50 70 TYR A CA 1
ATOM 553 C C . TYR A 1 70 ? 13.090 -7.965 -11.896 1.00 95.50 70 TYR A C 1
ATOM 555 O O . TYR A 1 70 ? 13.412 -8.935 -11.215 1.00 95.50 70 TYR A O 1
ATOM 563 N N . HIS A 1 71 ? 11.949 -7.293 -11.729 1.00 95.69 71 HIS A N 1
ATOM 564 C CA . HIS A 1 71 ? 10.995 -7.485 -10.635 1.00 95.69 71 HIS A CA 1
ATOM 565 C C . HIS A 1 71 ? 9.582 -7.812 -11.125 1.00 95.69 71 HIS A C 1
ATOM 567 O O . HIS A 1 71 ? 8.675 -7.911 -10.309 1.00 95.69 71 HIS A O 1
ATOM 573 N N . ILE A 1 72 ? 9.359 -7.997 -12.431 1.00 96.50 72 ILE A N 1
ATOM 574 C CA . ILE A 1 72 ? 8.002 -8.055 -12.996 1.00 96.50 72 ILE A CA 1
ATOM 575 C C . ILE A 1 72 ? 7.143 -9.166 -12.382 1.00 96.50 72 ILE A C 1
ATOM 577 O O . ILE A 1 72 ? 5.981 -8.939 -12.062 1.00 96.50 72 ILE A O 1
ATOM 581 N N . ASN A 1 73 ? 7.722 -10.344 -12.138 1.00 94.88 73 ASN A N 1
ATOM 582 C CA . ASN A 1 73 ? 6.999 -11.450 -11.508 1.00 94.88 73 ASN A CA 1
ATOM 583 C C . ASN A 1 73 ? 6.595 -11.113 -10.065 1.00 94.88 73 ASN A C 1
ATOM 585 O O . ASN A 1 73 ? 5.476 -11.409 -9.648 1.00 94.88 73 ASN A O 1
ATOM 589 N N . ASP A 1 74 ? 7.491 -10.469 -9.315 1.00 95.69 74 ASP A N 1
ATOM 590 C CA . ASP A 1 74 ? 7.230 -10.054 -7.936 1.00 95.69 74 ASP A CA 1
ATOM 591 C C . ASP A 1 74 ? 6.226 -8.897 -7.893 1.00 95.69 74 ASP A C 1
ATOM 593 O O . ASP A 1 74 ? 5.376 -8.846 -7.003 1.00 95.69 74 ASP A O 1
ATOM 597 N N . ALA A 1 75 ? 6.275 -7.997 -8.878 1.00 96.69 75 ALA A N 1
ATOM 598 C CA . ALA A 1 75 ? 5.336 -6.899 -9.043 1.00 96.69 75 ALA A CA 1
ATOM 599 C C . ALA A 1 75 ? 3.919 -7.415 -9.330 1.00 96.69 75 ALA A C 1
ATOM 601 O O . ALA A 1 75 ? 2.980 -7.041 -8.632 1.00 96.69 75 ALA A O 1
ATOM 602 N N . GLU A 1 76 ? 3.757 -8.327 -10.292 1.00 95.75 76 GLU A N 1
ATOM 603 C CA . GLU A 1 76 ? 2.461 -8.940 -10.611 1.00 95.75 76 GLU A CA 1
ATOM 604 C C . GLU A 1 76 ? 1.881 -9.727 -9.429 1.00 95.75 76 GLU A C 1
ATOM 606 O O . GLU A 1 76 ? 0.678 -9.652 -9.165 1.00 95.75 76 GLU A O 1
ATOM 611 N N . PHE A 1 77 ? 2.729 -10.441 -8.684 1.00 96.00 77 PHE A N 1
ATOM 612 C CA . PHE A 1 77 ? 2.313 -11.114 -7.456 1.00 96.00 77 PHE A CA 1
ATOM 613 C C . PHE A 1 77 ? 1.863 -10.104 -6.388 1.00 96.00 77 PHE A C 1
ATOM 615 O O . PHE A 1 77 ? 0.787 -10.247 -5.805 1.00 96.00 77 PHE A O 1
ATOM 622 N N . SER A 1 78 ? 2.647 -9.042 -6.185 1.00 96.25 78 SER A N 1
ATOM 623 C CA . SER A 1 78 ? 2.366 -7.997 -5.194 1.00 96.25 78 SER A CA 1
ATOM 624 C C . SER A 1 78 ? 1.073 -7.234 -5.496 1.00 96.25 78 SER A C 1
ATOM 626 O O . SER A 1 78 ? 0.342 -6.909 -4.564 1.00 96.25 78 SER A O 1
ATOM 628 N N . VAL A 1 79 ? 0.731 -6.998 -6.773 1.00 96.38 79 VAL A N 1
ATOM 629 C CA . VAL A 1 79 ? -0.577 -6.428 -7.161 1.00 96.38 79 VAL A CA 1
ATOM 630 C C . VAL A 1 79 ? -1.717 -7.278 -6.593 1.00 96.38 79 VAL A C 1
ATOM 632 O O . VAL A 1 79 ? -2.628 -6.740 -5.965 1.00 96.38 79 VAL A O 1
ATOM 635 N N . GLY A 1 80 ? -1.638 -8.606 -6.733 1.00 90.31 80 GLY A N 1
ATOM 636 C CA . GLY A 1 80 ? -2.631 -9.529 -6.176 1.00 90.31 80 GLY A CA 1
ATOM 637 C C . GLY A 1 80 ? -2.739 -9.463 -4.648 1.00 90.31 80 GLY A C 1
A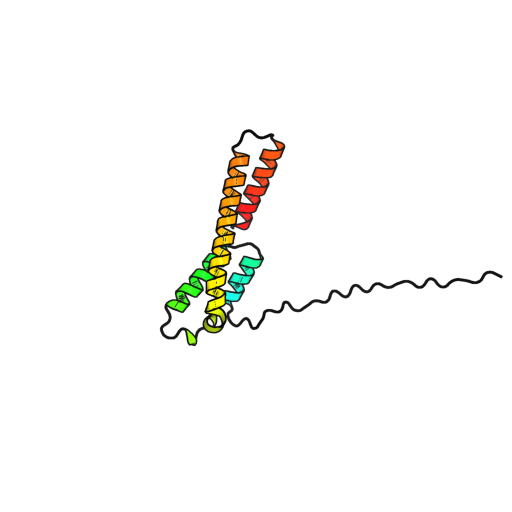TOM 638 O O . GLY A 1 80 ? -3.849 -9.397 -4.111 1.00 90.31 80 GLY A O 1
ATOM 639 N N . ASP A 1 81 ? -1.608 -9.423 -3.943 1.00 92.88 81 ASP A N 1
ATOM 640 C CA . ASP A 1 81 ? -1.585 -9.286 -2.480 1.00 92.88 81 ASP A CA 1
ATOM 641 C C . ASP A 1 81 ? -2.204 -7.955 -2.026 1.00 92.88 81 ASP A C 1
ATOM 643 O O . ASP A 1 81 ? -3.048 -7.924 -1.122 1.00 92.88 81 ASP A O 1
ATOM 647 N N . PHE A 1 82 ? -1.872 -6.854 -2.703 1.00 93.81 82 PHE A N 1
ATOM 648 C CA . PHE A 1 82 ? -2.430 -5.540 -2.387 1.00 93.81 82 PHE A CA 1
ATOM 649 C C . PHE A 1 82 ? -3.939 -5.491 -2.633 1.00 93.81 82 PHE A C 1
ATOM 651 O O . PHE A 1 82 ? -4.675 -4.913 -1.828 1.00 93.81 82 PHE A O 1
ATOM 658 N N . GLU A 1 83 ? -4.432 -6.122 -3.703 1.00 90.44 83 GLU A N 1
ATOM 659 C CA . GLU A 1 83 ? -5.869 -6.245 -3.956 1.00 90.44 83 GLU A CA 1
ATOM 660 C C . GLU A 1 83 ? -6.594 -6.999 -2.835 1.00 90.44 83 GLU A C 1
ATOM 662 O O . GLU A 1 83 ? -7.695 -6.595 -2.427 1.00 90.44 83 GLU A O 1
ATOM 667 N N . LEU A 1 84 ? -6.004 -8.090 -2.335 1.00 87.88 84 LEU A N 1
ATOM 668 C CA . LEU A 1 84 ? -6.564 -8.864 -1.229 1.00 87.88 84 LEU A CA 1
ATOM 669 C C . LEU A 1 84 ? -6.652 -8.013 0.039 1.00 87.88 84 LEU A C 1
ATOM 671 O O . LEU A 1 84 ? -7.741 -7.902 0.617 1.00 87.88 84 LEU A O 1
ATOM 675 N N . ASP A 1 85 ? -5.560 -7.359 0.428 1.00 89.00 85 ASP A N 1
ATOM 676 C CA . ASP A 1 85 ? -5.511 -6.529 1.633 1.00 89.00 85 ASP A CA 1
ATOM 677 C C . ASP A 1 85 ? -6.441 -5.312 1.528 1.00 89.00 85 ASP A C 1
ATOM 679 O O . ASP A 1 85 ? -7.256 -5.051 2.426 1.00 89.00 85 ASP A O 1
ATOM 683 N N . TYR A 1 86 ? -6.455 -4.628 0.380 1.00 85.88 86 TYR A N 1
ATOM 684 C CA . TYR A 1 86 ? -7.389 -3.534 0.110 1.00 85.88 86 TYR A CA 1
ATOM 685 C C . TYR A 1 86 ? -8.856 -3.977 0.242 1.00 85.88 86 TYR A C 1
ATOM 687 O O . TYR A 1 86 ? -9.685 -3.306 0.879 1.00 85.88 86 TYR A O 1
ATOM 695 N N . ARG A 1 87 ? -9.209 -5.144 -0.308 1.00 84.69 87 ARG A N 1
ATOM 696 C CA . ARG A 1 87 ? -10.565 -5.699 -0.178 1.00 84.69 87 ARG A CA 1
ATOM 697 C C . ARG A 1 87 ? -10.879 -6.129 1.254 1.00 84.69 87 ARG A C 1
ATOM 699 O O . ARG A 1 87 ? -12.036 -5.984 1.674 1.00 84.69 87 ARG A O 1
ATOM 706 N N . MET A 1 88 ? -9.895 -6.589 2.026 1.00 82.38 88 MET A N 1
ATOM 707 C CA . MET A 1 88 ? -10.076 -6.859 3.455 1.00 82.38 88 MET A CA 1
ATOM 708 C C . MET A 1 88 ? -10.335 -5.575 4.245 1.00 82.38 88 MET A C 1
ATOM 710 O O . MET A 1 88 ? -11.245 -5.570 5.077 1.00 82.38 88 MET A O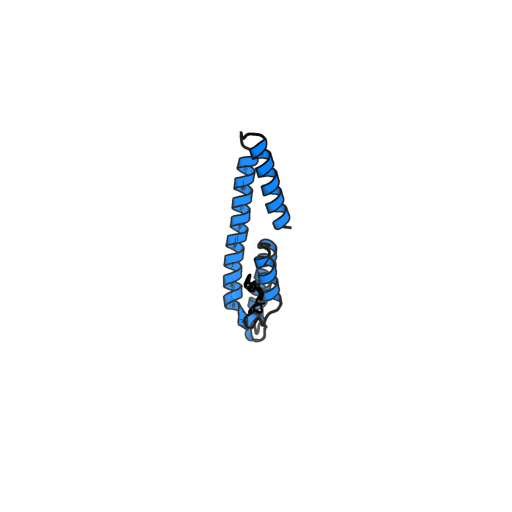 1
ATOM 714 N N . HIS A 1 89 ? -9.687 -4.454 3.921 1.00 78.88 89 HIS A N 1
ATOM 715 C CA . HIS A 1 89 ? -10.025 -3.153 4.514 1.00 78.88 89 HIS A CA 1
ATOM 716 C C . HIS A 1 89 ? -11.456 -2.709 4.204 1.00 78.88 89 HIS A C 1
ATOM 718 O O . HIS A 1 89 ? -12.143 -2.140 5.059 1.00 78.88 89 HIS A O 1
ATOM 724 N N . HIS A 1 90 ? -11.953 -2.975 2.996 1.00 81.62 90 HIS A N 1
ATOM 725 C CA . HIS A 1 90 ? -13.356 -2.717 2.660 1.00 81.62 90 HIS A CA 1
ATOM 726 C C . HIS A 1 90 ? -14.323 -3.611 3.420 1.00 81.6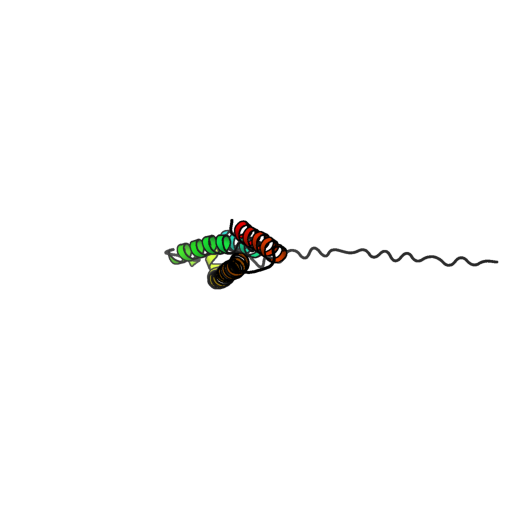2 90 HIS A C 1
ATOM 728 O O . HIS A 1 90 ? -15.343 -3.132 3.918 1.00 81.62 90 HIS A O 1
ATOM 734 N N . ARG A 1 91 ? -14.009 -4.902 3.533 1.00 85.19 91 ARG A N 1
ATOM 735 C CA . ARG A 1 91 ? -14.805 -5.838 4.330 1.00 85.19 91 ARG A CA 1
ATOM 736 C C . ARG A 1 91 ? -14.834 -5.417 5.800 1.00 85.19 91 ARG A C 1
ATOM 738 O O . ARG A 1 91 ? -15.918 -5.369 6.377 1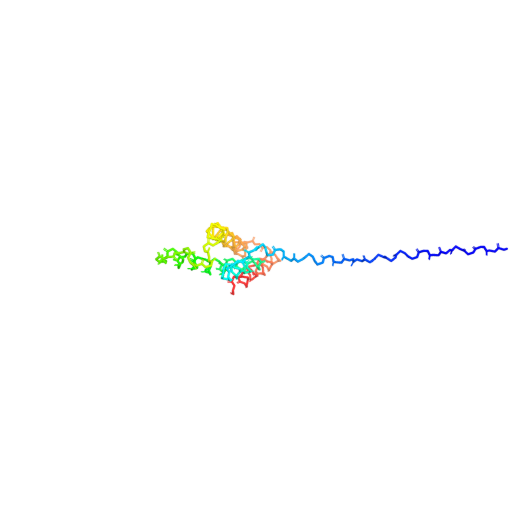.00 85.19 91 ARG A O 1
ATOM 745 N N . ALA A 1 92 ? -13.683 -5.062 6.367 1.00 86.06 92 ALA A N 1
ATOM 746 C CA . ALA A 1 92 ? -13.561 -4.566 7.733 1.00 86.06 92 ALA A CA 1
ATOM 747 C C . ALA A 1 92 ? -14.373 -3.279 7.934 1.00 86.06 92 ALA A C 1
ATOM 749 O O . ALA A 1 92 ? -15.162 -3.197 8.871 1.00 86.06 92 ALA A O 1
ATOM 750 N N . GLY A 1 93 ? -14.272 -2.317 7.011 1.00 87.88 93 GLY A N 1
ATOM 751 C CA . GLY A 1 93 ? -15.064 -1.085 7.055 1.00 87.88 93 GLY A CA 1
ATOM 752 C C . GLY A 1 93 ? -16.572 -1.348 7.050 1.00 87.88 93 GLY A C 1
ATOM 753 O O . GLY A 1 93 ? -17.292 -0.795 7.878 1.00 87.88 93 GLY A O 1
ATOM 754 N N . ARG A 1 94 ? -17.060 -2.249 6.184 1.00 91.44 94 ARG A N 1
ATOM 755 C CA . ARG A 1 94 ? -18.482 -2.641 6.168 1.00 91.44 94 ARG A CA 1
ATOM 756 C C . ARG A 1 94 ? -18.913 -3.327 7.463 1.00 91.44 94 ARG A C 1
ATOM 758 O O . ARG A 1 94 ? -19.989 -3.026 7.966 1.00 91.44 94 ARG A O 1
ATOM 765 N N . ALA A 1 95 ? -18.084 -4.218 8.005 1.00 91.25 95 ALA A N 1
ATOM 766 C CA . ALA A 1 95 ? -18.380 -4.904 9.260 1.00 91.25 95 ALA A CA 1
ATOM 767 C C . ALA A 1 95 ? -18.488 -3.915 10.433 1.00 91.25 95 ALA A C 1
ATOM 769 O O . ALA A 1 95 ? -19.439 -3.979 11.205 1.00 91.25 95 ALA A O 1
ATOM 770 N N . ILE A 1 96 ? -17.563 -2.956 10.533 1.00 91.44 96 ILE A N 1
ATOM 771 C CA . ILE A 1 96 ? -17.582 -1.937 11.592 1.00 91.44 96 ILE A CA 1
ATOM 772 C C . ILE A 1 96 ? -18.748 -0.962 11.403 1.00 91.44 96 ILE A C 1
ATOM 774 O O . ILE A 1 96 ? -19.407 -0.611 12.378 1.00 91.44 96 ILE A O 1
ATOM 778 N N . LYS A 1 97 ? -19.063 -0.575 10.160 1.00 94.75 97 LYS A N 1
ATOM 779 C CA . LYS A 1 97 ? -20.248 0.238 9.857 1.00 94.75 97 LYS A CA 1
ATOM 780 C C . LYS A 1 97 ? -21.544 -0.462 10.286 1.00 94.75 97 LYS A C 1
ATOM 782 O O . LYS A 1 97 ? -22.391 0.176 10.897 1.00 94.75 97 LYS A O 1
ATOM 787 N N . ALA A 1 98 ? -21.664 -1.771 10.061 1.00 95.81 98 ALA A N 1
ATOM 788 C CA . ALA A 1 98 ? -22.819 -2.541 10.524 1.00 95.81 98 ALA A CA 1
ATOM 789 C C . ALA A 1 98 ? -22.944 -2.554 12.061 1.00 95.81 98 ALA A C 1
ATOM 791 O O . ALA A 1 98 ? -24.053 -2.476 12.583 1.00 95.81 98 ALA A O 1
ATOM 792 N N . VAL A 1 99 ? -21.822 -2.601 12.794 1.00 94.56 99 VAL A N 1
ATOM 793 C CA . VAL A 1 99 ? -21.821 -2.449 14.263 1.00 94.56 99 VAL A CA 1
ATOM 794 C C . VAL A 1 99 ? -22.266 -1.041 14.668 1.00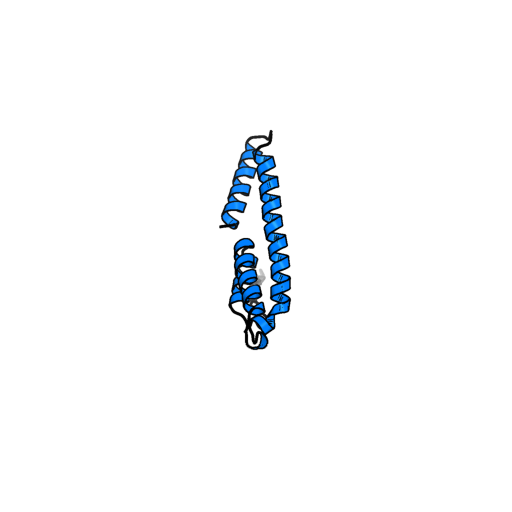 94.56 99 VAL A C 1
ATOM 796 O O . VAL A 1 99 ? -23.088 -0.901 15.570 1.00 94.56 99 VAL A O 1
ATOM 799 N N . LEU A 1 100 ? -21.765 -0.007 13.984 1.00 93.94 100 LEU A N 1
ATOM 800 C CA . LEU A 1 100 ? -22.110 1.394 14.243 1.00 93.94 100 LEU A CA 1
ATOM 801 C C . LEU A 1 100 ? -23.604 1.684 14.029 1.00 93.94 100 LEU A C 1
ATOM 803 O O . LEU A 1 100 ? -24.193 2.452 14.786 1.00 93.94 100 LEU A O 1
ATOM 807 N N . GLU A 1 101 ? -24.213 1.075 13.012 1.00 95.00 101 GLU A N 1
ATOM 808 C CA . GLU A 1 101 ? -25.635 1.230 12.667 1.00 95.00 101 GLU A CA 1
ATOM 809 C C . GLU A 1 101 ? -26.557 0.304 13.485 1.00 95.00 101 GLU A C 1
ATOM 811 O O . GLU A 1 101 ? -27.777 0.461 13.464 1.00 95.00 101 GLU A O 1
ATOM 816 N N . GLY A 1 102 ? -25.989 -0.644 14.237 1.00 94.56 102 GLY A N 1
ATOM 817 C CA . GLY A 1 102 ? -26.728 -1.617 15.035 1.00 94.56 102 GLY A CA 1
ATOM 818 C C . GLY A 1 102 ? -27.276 -1.085 16.365 1.00 94.56 102 GLY A C 1
ATOM 819 O O . GLY A 1 102 ? -26.923 -0.007 16.866 1.00 94.56 102 GLY A O 1
ATOM 820 N N . ALA A 1 103 ? -28.134 -1.900 16.983 1.00 95.44 103 ALA A N 1
ATOM 821 C CA . ALA A 1 103 ? -28.583 -1.720 18.360 1.00 95.44 103 ALA A CA 1
ATOM 822 C C . ALA A 1 103 ? -27.492 -2.216 19.326 1.00 95.44 103 ALA A C 1
ATOM 824 O O . ALA A 1 103 ? -27.515 -3.357 19.778 1.00 95.44 103 ALA A O 1
ATOM 825 N N . VAL A 1 104 ? -26.505 -1.360 19.585 1.00 95.62 104 VAL A N 1
ATOM 826 C CA . VAL A 1 104 ? -25.399 -1.601 20.521 1.00 95.62 104 VAL A CA 1
ATOM 827 C C . VAL A 1 104 ? -25.324 -0.485 21.558 1.00 95.62 104 VAL A C 1
ATOM 829 O O . VAL A 1 104 ? -25.774 0.638 21.299 1.00 95.62 104 VAL A O 1
ATOM 832 N N . ASP A 1 105 ? -24.725 -0.795 22.707 1.00 97.62 105 ASP A N 1
ATOM 833 C CA . ASP A 1 105 ? -24.451 0.177 23.762 1.00 97.62 105 ASP A CA 1
ATOM 834 C C . ASP A 1 105 ? -23.547 1.313 23.266 1.00 97.62 105 ASP A C 1
ATOM 836 O O . ASP A 1 105 ? -22.690 1.133 22.394 1.00 97.62 105 ASP A O 1
ATOM 840 N N . GLU A 1 106 ? -23.694 2.486 23.879 1.00 96.62 106 GLU A N 1
ATOM 841 C CA . GLU A 1 106 ? -22.997 3.715 23.484 1.00 96.62 106 GLU A CA 1
ATOM 842 C C . GLU A 1 106 ? -21.465 3.560 23.474 1.00 96.62 106 GLU A C 1
ATOM 844 O O . GLU A 1 106 ? -20.784 4.056 22.579 1.00 96.62 106 GLU A O 1
ATOM 849 N N . ALA A 1 107 ? -20.903 2.801 24.420 1.00 97.06 107 ALA A N 1
ATOM 850 C CA . ALA A 1 107 ? -19.467 2.526 24.461 1.00 97.06 107 ALA A CA 1
ATOM 851 C C . ALA A 1 107 ? -18.978 1.752 23.219 1.00 97.06 107 ALA A C 1
ATOM 853 O O . ALA A 1 107 ? -17.928 2.069 22.660 1.00 97.06 107 ALA A O 1
ATOM 854 N N . VAL A 1 108 ? -19.757 0.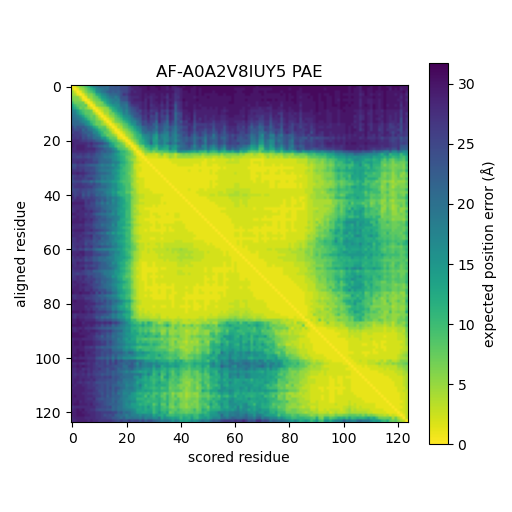770 22.753 1.00 94.56 108 VAL A N 1
ATOM 855 C CA . VAL A 1 108 ? -19.438 -0.028 21.557 1.00 94.56 108 VAL A CA 1
ATOM 856 C C . VAL A 1 108 ? -19.604 0.815 20.293 1.00 94.56 108 VAL A C 1
ATOM 858 O O . VAL A 1 108 ? -18.776 0.733 19.384 1.00 94.56 108 VAL A O 1
ATOM 861 N N . ARG A 1 109 ? -20.636 1.667 20.252 1.00 96.94 109 ARG A N 1
ATOM 862 C CA . ARG A 1 109 ? -20.874 2.611 19.151 1.00 96.94 109 ARG A CA 1
ATOM 863 C C . ARG A 1 109 ? -19.703 3.583 18.978 1.00 96.94 109 ARG A C 1
ATOM 865 O O . ARG A 1 109 ? -19.229 3.767 17.857 1.00 96.94 109 ARG A O 1
ATOM 872 N N . ASN A 1 110 ? -19.191 4.135 20.078 1.00 96.62 110 ASN A N 1
ATOM 873 C CA . ASN A 1 110 ? -18.053 5.058 20.071 1.00 96.62 110 ASN A CA 1
ATOM 874 C C . ASN A 1 110 ? -16.748 4.392 19.604 1.00 96.62 110 ASN A C 1
ATOM 876 O O . ASN A 1 110 ? -16.032 4.955 18.774 1.00 96.62 110 ASN A O 1
ATOM 880 N N . GLU A 1 111 ? -16.469 3.166 20.052 1.00 94.56 111 GLU A N 1
ATOM 881 C CA . GLU A 1 111 ? -15.309 2.393 19.582 1.00 94.56 111 GLU A CA 1
ATOM 882 C C . GLU A 1 111 ? -15.413 2.069 18.080 1.00 94.56 111 GLU A C 1
ATOM 884 O O . GLU A 1 111 ? -14.434 2.192 17.337 1.00 94.56 111 GLU A O 1
ATOM 889 N N . ALA A 1 112 ? -16.605 1.694 17.601 1.00 95.31 112 ALA A N 1
ATOM 890 C CA . ALA A 1 112 ? -16.845 1.449 16.181 1.00 95.31 112 ALA A CA 1
ATOM 891 C C . ALA A 1 112 ? -16.627 2.719 15.342 1.00 95.31 112 ALA A C 1
ATOM 893 O O . ALA A 1 112 ? -15.967 2.652 14.303 1.00 95.31 112 ALA A O 1
ATOM 894 N N . ALA A 1 113 ? -17.107 3.876 15.810 1.00 95.62 113 ALA A N 1
ATOM 895 C CA . ALA A 1 113 ? -16.886 5.161 15.150 1.00 95.62 113 ALA A CA 1
ATOM 896 C C . ALA A 1 113 ? -15.390 5.503 15.052 1.00 95.62 113 ALA A C 1
ATOM 898 O O . ALA A 1 113 ? -14.910 5.838 13.967 1.00 95.62 113 ALA A O 1
ATOM 899 N N . PHE A 1 114 ? -14.632 5.339 16.144 1.00 93.31 114 PHE A N 1
ATOM 900 C CA . PHE A 1 114 ? -13.183 5.562 16.154 1.00 93.31 114 PHE A CA 1
ATOM 901 C C . PHE A 1 114 ? -12.447 4.643 15.170 1.00 93.31 114 PHE A C 1
ATOM 903 O O . PHE A 1 114 ? -11.620 5.102 14.380 1.00 93.31 114 PHE A O 1
ATOM 910 N N . ARG A 1 115 ? -12.759 3.341 15.165 1.00 89.44 115 ARG A N 1
ATOM 911 C CA . ARG A 1 115 ? -12.103 2.386 14.257 1.00 89.44 115 ARG A CA 1
ATOM 912 C C . ARG A 1 115 ? -12.472 2.617 12.801 1.00 89.44 115 ARG A C 1
ATOM 914 O O . ARG A 1 115 ? -11.604 2.495 11.939 1.00 89.44 115 ARG A O 1
ATOM 921 N N . LEU A 1 116 ? -13.729 2.957 12.520 1.00 91.12 116 LEU A N 1
ATOM 922 C CA . LEU A 1 116 ? -14.162 3.305 11.172 1.00 91.12 116 LEU A CA 1
ATOM 923 C C . LEU A 1 116 ? -13.419 4.555 10.689 1.00 91.12 116 LEU A C 1
ATOM 925 O O . LEU A 1 116 ? -12.858 4.533 9.596 1.00 91.12 116 LEU A O 1
ATOM 929 N N . ALA A 1 117 ? -13.322 5.590 11.529 1.00 90.50 117 ALA A N 1
ATOM 930 C CA . ALA A 1 117 ? -12.528 6.782 11.243 1.00 90.50 117 ALA A CA 1
ATOM 931 C C . ALA A 1 117 ? -11.050 6.443 10.994 1.00 90.50 117 ALA A C 1
ATOM 933 O O . ALA A 1 117 ? -10.469 6.945 10.038 1.00 90.50 117 ALA A O 1
ATOM 934 N N . ARG A 1 118 ? -10.455 5.534 11.780 1.00 84.44 118 ARG A N 1
ATOM 935 C CA . ARG A 1 118 ? -9.068 5.088 11.576 1.00 84.44 118 ARG A CA 1
ATOM 936 C C . ARG A 1 118 ? -8.872 4.361 10.247 1.00 84.44 118 ARG A C 1
ATOM 938 O O . ARG A 1 118 ? -7.887 4.619 9.569 1.00 84.44 118 ARG A O 1
ATOM 945 N N . ILE A 1 119 ? -9.807 3.490 9.859 1.00 82.81 119 ILE A N 1
ATOM 946 C CA . ILE A 1 119 ? -9.773 2.817 8.551 1.00 82.81 119 ILE A CA 1
ATOM 947 C C . ILE A 1 119 ? -9.899 3.837 7.417 1.00 82.81 119 ILE A C 1
ATOM 949 O O . ILE A 1 119 ? -9.222 3.689 6.407 1.00 82.81 119 ILE A O 1
ATOM 953 N N . HIS A 1 120 ? -10.752 4.854 7.556 1.00 79.44 120 HIS A N 1
ATOM 954 C CA . HIS A 1 120 ? -10.864 5.914 6.552 1.00 79.44 120 HIS A CA 1
ATOM 955 C C . HIS A 1 120 ? -9.598 6.770 6.476 1.00 79.44 120 HIS A C 1
ATOM 957 O O . HIS A 1 120 ? -9.109 6.988 5.381 1.00 79.44 120 HIS A O 1
ATOM 963 N N . PHE A 1 121 ? -9.018 7.153 7.613 1.00 78.50 121 PHE A N 1
ATOM 964 C CA . PHE A 1 121 ? -7.756 7.896 7.666 1.00 78.50 121 PHE A CA 1
ATOM 965 C C . PHE A 1 121 ? -6.580 7.116 7.056 1.00 78.50 121 PHE A C 1
ATOM 967 O O . PHE A 1 121 ? -5.745 7.683 6.368 1.00 78.50 121 PHE A O 1
ATOM 974 N N . GLN A 1 122 ? -6.515 5.799 7.266 1.00 68.38 122 GLN A N 1
ATOM 975 C CA . GLN A 1 122 ? -5.481 4.948 6.660 1.00 68.38 122 GLN A CA 1
ATOM 976 C C . GLN A 1 122 ? -5.670 4.738 5.149 1.00 68.38 122 GLN A C 1
ATOM 978 O O . GLN A 1 122 ? -4.728 4.328 4.478 1.00 68.38 122 GLN A O 1
ATOM 983 N N . LYS A 1 123 ? -6.869 5.001 4.613 1.00 65.62 123 LYS A N 1
ATOM 984 C CA . LYS A 1 123 ? -7.153 4.950 3.171 1.00 65.62 123 LYS A CA 1
ATOM 985 C C . LYS A 1 123 ? -6.765 6.239 2.429 1.00 65.62 123 LYS A C 1
ATOM 987 O O . LYS A 1 123 ? -6.808 6.197 1.203 1.00 65.62 123 LYS A O 1
ATOM 992 N N . GLY A 1 124 ? -6.433 7.327 3.141 1.00 52.53 124 GLY A N 1
ATOM 993 C CA . GLY A 1 124 ? -6.169 8.665 2.589 1.00 52.53 124 GLY A CA 1
ATOM 994 C C . GLY A 1 124 ? -7.009 9.752 3.247 1.00 52.53 124 GLY A C 1
ATOM 995 O O . GLY A 1 124 ? -8.249 9.709 3.082 1.00 52.53 124 GLY A O 1
#

Radius of gyration: 24.51 Å; Cα contacts (8 Å, |Δi|>4): 84; chains: 1; bounding box: 66×20×88 Å

Foldseek 3Di:
DDDDDDDPDDPPPPPPPPPPPCPPPQQDDQLVVLVVLVVLVLLVVSLVSLVVVLVVLVVDPCSVVDSCVVVNVVSVVVNVVSVVSVVVLVVVLVVLVCQLPDPDDPVSNVVSVVVNVVSVVSND

Sequence (124 aa):
MRTPRPLIGLSLALGLAVYPAMGGDLRDLYFGEALYHAWQGQYFDALQRLDTEVAMYRGLDQPELDTLHYHINDAEFSVGDFELDYRMHHRAGRAIKAVLEGAVDEAVRNEAAFRLARIHFQKG